Protein AF-A0A2G6GTX2-F1 (afdb_monomer_lite)

Sequence (160 aa):
MQAMVAGGFKPTMTHRPGWELRIENAVVRCSKSELGAIAQMSTITLADCGVVAPEGAKVGTLAGKEFIVDASGTAIVKEAVTIAPAEITALSLSPERIEVMERRKAVLKVSWKPAEAKPLLLWGGASGWEDIVFFKAGKHPYVRGRKAGETTITVRVENW

Foldseek 3Di:
DDDDDPPDDDPPPPPPPFAEAEDAQDKDKFAFAPQASFHFGLYYHYHQKFWPPPPLWGWADDPNGTAGAHNVRPHHDRHMIIIHGDDWPDKDKPPQDDDADAQGKDKIAIATPPRPHDFDKDKDWDPPVVQQWDWDDDRTIMIHGHDDDDIDMDIDTDGD

pLDDT: mean 84.61, std 16.74, range [27.55, 96.0]

Radius of gyration: 26.47 Å; chains: 1; bounding box: 56×76×59 Å

Structure (mmCIF, N/CA/C/O backbone):
data_AF-A0A2G6GTX2-F1
#
_entry.id   AF-A0A2G6GTX2-F1
#
loop_
_atom_site.group_PDB
_atom_site.id
_atom_site.type_symbol
_atom_site.label_atom_id
_atom_site.label_alt_id
_atom_site.label_comp_id
_atom_site.label_asym_id
_atom_site.label_entity_id
_atom_site.label_seq_id
_atom_site.pdbx_PDB_ins_code
_atom_site.Cartn_x
_atom_site.Cartn_y
_atom_site.Cartn_z
_atom_site.occupancy
_atom_site.B_iso_or_equiv
_atom_site.auth_seq_id
_atom_site.auth_comp_id
_atom_site.auth_asym_id
_atom_site.auth_atom_id
_atom_site.pdbx_PDB_model_num
ATOM 1 N N . MET A 1 1 ? 32.885 -63.827 -28.975 1.00 40.22 1 MET A N 1
ATOM 2 C CA . MET A 1 1 ? 32.259 -62.987 -30.018 1.00 40.22 1 MET A CA 1
ATOM 3 C C . MET A 1 1 ? 31.158 -62.189 -29.334 1.00 40.22 1 MET A C 1
ATOM 5 O O . MET A 1 1 ? 30.117 -62.746 -29.020 1.00 40.22 1 MET A O 1
ATOM 9 N N . GLN A 1 2 ? 31.463 -60.955 -28.933 1.00 28.42 2 GLN A N 1
ATOM 10 C CA . GLN A 1 2 ? 30.540 -60.060 -28.227 1.00 28.42 2 GLN A CA 1
ATOM 11 C C . GLN A 1 2 ? 29.880 -59.133 -29.249 1.00 28.42 2 GLN A C 1
ATOM 13 O O . GLN A 1 2 ? 30.584 -58.502 -30.033 1.00 28.42 2 GLN A O 1
ATOM 18 N N . ALA A 1 3 ? 28.553 -59.031 -29.210 1.00 28.62 3 ALA A N 1
ATOM 19 C CA . ALA A 1 3 ? 27.807 -57.971 -29.874 1.00 28.62 3 ALA A CA 1
ATOM 20 C C . ALA A 1 3 ? 27.161 -57.098 -28.791 1.00 28.62 3 ALA A C 1
ATOM 22 O O . ALA A 1 3 ? 26.303 -57.549 -28.036 1.00 28.62 3 ALA A O 1
ATOM 23 N N . MET A 1 4 ? 27.645 -55.862 -28.699 1.00 27.55 4 MET A N 1
ATOM 24 C CA . MET A 1 4 ? 27.138 -54.782 -27.857 1.00 27.55 4 MET A CA 1
ATOM 25 C C . MET A 1 4 ? 26.207 -53.936 -28.736 1.00 27.55 4 MET A C 1
ATOM 27 O O . MET A 1 4 ? 26.654 -53.414 -29.754 1.00 27.55 4 MET A O 1
ATOM 31 N N . VAL A 1 5 ? 24.931 -53.790 -28.372 1.00 36.56 5 VAL A N 1
ATOM 32 C CA . VAL A 1 5 ? 24.049 -52.781 -28.979 1.00 36.56 5 VAL A CA 1
ATOM 33 C C . VAL A 1 5 ? 23.954 -51.617 -28.003 1.00 36.56 5 VAL A C 1
ATOM 35 O O . VAL A 1 5 ? 23.285 -51.698 -26.976 1.00 36.56 5 VAL A O 1
ATOM 38 N N . ALA A 1 6 ? 24.665 -50.537 -28.319 1.00 35.12 6 ALA A N 1
ATOM 39 C CA . ALA A 1 6 ? 24.556 -49.267 -27.620 1.00 35.12 6 ALA A CA 1
ATOM 40 C C . ALA A 1 6 ? 23.264 -48.563 -28.062 1.00 35.12 6 ALA A C 1
ATOM 42 O O . ALA A 1 6 ? 23.236 -47.832 -29.051 1.00 35.12 6 ALA A O 1
ATOM 43 N N . GLY A 1 7 ? 22.175 -48.796 -27.331 1.00 31.88 7 GLY A N 1
ATOM 44 C CA . GLY A 1 7 ? 20.989 -47.951 -27.403 1.00 31.88 7 GLY A CA 1
ATOM 45 C C . GLY A 1 7 ? 21.291 -46.608 -26.744 1.00 31.88 7 GLY A C 1
ATOM 46 O O . GLY A 1 7 ? 21.268 -46.494 -25.522 1.00 31.88 7 GLY A O 1
ATOM 47 N N . GLY A 1 8 ? 21.619 -45.598 -27.549 1.00 35.50 8 GLY A N 1
ATOM 48 C CA . GLY A 1 8 ? 21.828 -44.229 -27.090 1.00 35.50 8 GLY A CA 1
ATOM 49 C C . GLY A 1 8 ? 20.530 -43.605 -26.586 1.00 35.50 8 GLY A C 1
ATOM 50 O O . GLY A 1 8 ? 19.818 -42.952 -27.342 1.00 35.50 8 GLY A O 1
ATOM 51 N N . PHE A 1 9 ? 20.236 -43.763 -25.297 1.00 34.22 9 PHE A N 1
ATOM 52 C CA . PHE A 1 9 ? 19.271 -42.910 -24.616 1.00 34.22 9 PHE A CA 1
ATOM 53 C C . PHE A 1 9 ? 19.941 -41.557 -24.353 1.00 34.22 9 PHE A C 1
ATOM 55 O O . PHE A 1 9 ? 20.768 -41.422 -23.454 1.00 34.22 9 PHE A O 1
ATOM 62 N N . LYS A 1 10 ? 19.621 -40.550 -25.173 1.00 42.50 10 LYS A N 1
ATOM 63 C CA . LYS A 1 10 ? 19.861 -39.143 -24.835 1.00 42.50 10 LYS A CA 1
ATOM 64 C C . LYS A 1 10 ? 18.607 -38.625 -24.129 1.00 42.50 10 LYS A C 1
ATOM 66 O O . LYS A 1 10 ? 17.650 -38.287 -24.827 1.00 42.50 10 LYS A O 1
ATOM 71 N N . PRO A 1 11 ? 18.560 -38.528 -22.791 1.00 32.38 11 PRO A N 1
ATOM 72 C CA . PRO A 1 11 ? 17.529 -37.722 -22.175 1.00 32.38 11 PRO A CA 1
ATOM 73 C C . PRO A 1 11 ? 17.856 -36.263 -22.488 1.00 32.38 11 PRO A C 1
ATOM 75 O O . PRO A 1 11 ? 18.699 -35.642 -21.842 1.00 32.38 11 PRO A O 1
ATOM 78 N N . THR A 1 12 ? 17.189 -35.698 -23.489 1.00 43.81 12 THR A N 1
ATOM 79 C CA . THR A 1 12 ? 17.054 -34.246 -23.582 1.00 43.81 12 THR A CA 1
ATOM 80 C C . THR A 1 12 ? 16.093 -33.822 -22.478 1.00 43.81 12 THR A C 1
ATOM 82 O O . THR A 1 12 ? 14.889 -33.707 -22.681 1.00 43.81 12 THR A O 1
ATOM 85 N N . MET A 1 13 ? 16.617 -33.640 -21.269 1.00 42.66 13 MET A N 1
ATOM 86 C CA . MET A 1 13 ? 15.900 -32.963 -20.198 1.0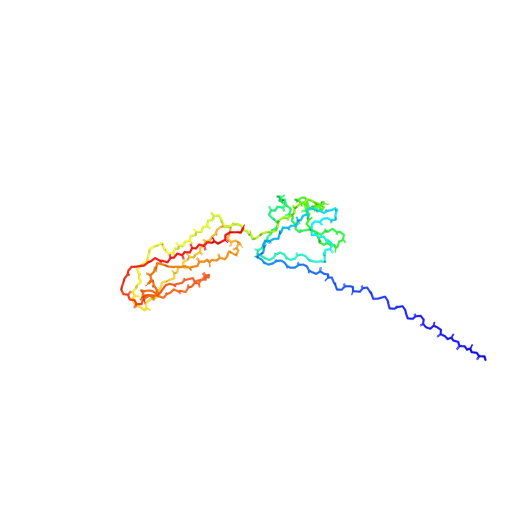0 42.66 13 MET A CA 1
ATOM 87 C C . MET A 1 13 ? 16.184 -31.464 -20.324 1.00 42.66 13 MET A C 1
ATOM 89 O O . MET A 1 13 ? 17.151 -30.945 -19.774 1.00 42.66 13 MET A O 1
ATOM 93 N N . THR A 1 14 ? 15.343 -30.752 -21.069 1.00 45.84 14 THR A N 1
ATOM 94 C CA . THR A 1 14 ? 15.295 -29.282 -21.026 1.00 45.84 14 THR A CA 1
ATOM 95 C C . THR A 1 14 ? 13.888 -28.813 -20.705 1.00 45.84 14 THR A C 1
ATOM 97 O O . THR A 1 14 ? 13.280 -28.058 -21.452 1.00 45.84 14 THR A O 1
ATOM 100 N N . HIS A 1 15 ? 13.372 -29.243 -19.559 1.00 47.59 15 HIS A N 1
ATOM 101 C CA . HIS A 1 15 ? 12.444 -28.410 -18.808 1.00 47.59 15 HIS A CA 1
ATOM 102 C C . HIS A 1 15 ? 13.164 -28.011 -17.525 1.00 47.59 15 HIS A C 1
ATOM 104 O O . HIS A 1 15 ? 13.041 -28.672 -16.494 1.00 47.59 15 HIS A O 1
ATOM 110 N N . ARG A 1 16 ? 13.986 -26.954 -17.593 1.00 52.84 16 ARG A N 1
ATOM 111 C CA . ARG A 1 16 ? 14.301 -26.238 -16.357 1.00 52.84 16 ARG A CA 1
ATOM 112 C C . ARG A 1 16 ? 12.974 -25.618 -15.922 1.00 52.84 16 ARG A C 1
ATOM 114 O O . ARG A 1 16 ? 12.422 -24.873 -16.730 1.00 52.84 16 ARG A O 1
ATOM 121 N N . PRO A 1 17 ? 12.425 -25.945 -14.739 1.00 57.66 17 PRO A N 1
ATOM 122 C CA . PRO A 1 17 ? 11.289 -25.195 -14.229 1.00 57.66 17 PRO A CA 1
ATOM 123 C C . PRO A 1 17 ? 11.701 -23.724 -14.248 1.00 57.66 17 PRO A C 1
ATOM 125 O O . PRO A 1 17 ? 12.776 -23.382 -13.747 1.00 57.66 17 PRO A O 1
ATOM 128 N N . GLY A 1 18 ? 10.925 -22.897 -14.946 1.00 65.62 18 GLY A N 1
ATOM 129 C CA . GLY A 1 18 ? 11.205 -21.473 -15.026 1.00 65.62 18 GLY A CA 1
ATOM 130 C C . GLY A 1 18 ? 11.339 -20.905 -13.616 1.00 65.62 18 GLY A C 1
ATOM 131 O O . GLY A 1 18 ? 10.555 -21.253 -12.736 1.00 65.62 18 GLY A O 1
ATOM 132 N N . TRP A 1 19 ? 12.364 -20.092 -13.368 1.00 76.56 19 TRP A N 1
ATOM 133 C CA . TRP A 1 19 ? 12.506 -19.436 -12.073 1.00 76.56 19 TRP A CA 1
ATOM 134 C C . TRP A 1 19 ? 11.589 -18.212 -12.044 1.00 76.56 19 TRP A C 1
ATOM 136 O O . TRP A 1 19 ? 11.737 -17.299 -12.863 1.00 76.56 19 TRP A O 1
ATOM 146 N N . GLU A 1 20 ? 10.635 -18.226 -11.115 1.00 87.88 20 GLU A N 1
ATOM 147 C CA . GLU A 1 20 ? 9.759 -17.100 -10.794 1.00 87.88 20 GLU A CA 1
ATOM 148 C C . GLU A 1 20 ? 10.371 -16.280 -9.654 1.00 87.88 20 GLU A C 1
ATOM 150 O O . GLU A 1 20 ? 10.831 -16.831 -8.651 1.00 87.88 20 GLU A O 1
ATOM 155 N N . LEU A 1 21 ? 10.360 -14.957 -9.804 1.00 89.50 21 LEU A N 1
ATOM 156 C CA . LEU A 1 21 ? 10.628 -14.009 -8.732 1.00 89.50 21 LEU A CA 1
ATOM 157 C C . LEU A 1 21 ? 9.308 -13.367 -8.328 1.00 89.50 21 LEU A C 1
ATOM 159 O O . LEU A 1 21 ? 8.670 -12.703 -9.139 1.00 89.50 21 LEU A O 1
ATOM 163 N N . ARG A 1 22 ? 8.929 -13.514 -7.062 1.00 91.94 22 ARG A N 1
ATOM 164 C CA . ARG A 1 22 ? 7.736 -12.882 -6.501 1.00 91.94 22 ARG A CA 1
ATOM 165 C C . ARG A 1 22 ? 8.138 -11.958 -5.363 1.00 91.94 22 ARG A C 1
ATOM 167 O O . ARG A 1 22 ? 8.758 -12.403 -4.401 1.00 91.94 22 ARG A O 1
ATOM 174 N N . ILE A 1 23 ? 7.803 -10.678 -5.491 1.00 90.19 23 ILE A N 1
ATOM 175 C CA . ILE A 1 23 ? 8.053 -9.645 -4.483 1.00 90.19 23 ILE A CA 1
ATOM 176 C C . ILE A 1 23 ? 6.692 -9.134 -4.023 1.00 90.19 23 ILE A C 1
ATOM 178 O O . ILE A 1 23 ? 5.885 -8.714 -4.848 1.00 90.19 23 ILE A O 1
ATOM 182 N N . GLU A 1 24 ? 6.437 -9.182 -2.716 1.00 89.19 24 GLU A N 1
ATOM 183 C CA . GLU A 1 24 ? 5.161 -8.770 -2.129 1.00 89.19 24 GLU A CA 1
ATOM 184 C C . GLU A 1 24 ? 5.363 -7.670 -1.094 1.00 89.19 24 GLU A C 1
ATOM 186 O O . GLU A 1 24 ? 6.041 -7.907 -0.096 1.00 89.19 24 GLU A O 1
ATOM 191 N N . ASN A 1 25 ? 4.772 -6.492 -1.324 1.00 83.06 25 ASN A N 1
ATOM 192 C CA . ASN A 1 25 ? 4.764 -5.357 -0.391 1.00 83.06 25 ASN A CA 1
ATOM 193 C C . ASN A 1 25 ? 6.131 -5.108 0.287 1.00 83.06 25 ASN A C 1
ATOM 195 O O . ASN A 1 25 ? 6.225 -4.923 1.500 1.00 83.06 25 ASN A O 1
ATOM 199 N N . ALA A 1 26 ? 7.210 -5.169 -0.494 1.00 84.38 26 ALA A N 1
ATOM 200 C CA . ALA A 1 26 ? 8.574 -5.119 0.013 1.00 84.38 26 ALA A CA 1
ATOM 201 C C . ALA A 1 26 ? 9.382 -4.026 -0.678 1.00 84.38 26 ALA A C 1
ATOM 203 O O . ALA A 1 26 ? 9.173 -3.726 -1.857 1.00 84.38 26 ALA A O 1
ATOM 204 N N . VAL A 1 27 ? 10.343 -3.478 0.065 1.00 88.12 27 VAL A N 1
ATOM 205 C CA . VAL A 1 27 ? 11.375 -2.598 -0.479 1.00 88.12 27 VAL A CA 1
ATOM 206 C C . VAL A 1 27 ? 12.582 -3.436 -0.873 1.00 88.12 27 VAL A C 1
ATOM 208 O O . VAL A 1 27 ? 13.224 -4.060 -0.028 1.00 88.12 27 VAL A O 1
ATOM 211 N N . VAL A 1 28 ? 12.915 -3.428 -2.160 1.00 91.56 28 VAL A N 1
ATOM 212 C CA . VAL A 1 28 ? 14.086 -4.111 -2.712 1.00 91.56 28 VAL A CA 1
ATOM 213 C C . VAL A 1 28 ? 14.963 -3.074 -3.393 1.00 91.56 28 VAL A C 1
ATOM 215 O O . VAL A 1 28 ? 14.512 -2.359 -4.284 1.00 91.56 28 VAL A O 1
ATOM 218 N N . ARG A 1 29 ? 16.227 -2.995 -2.971 1.00 92.25 29 ARG A N 1
ATOM 219 C CA . ARG A 1 29 ? 17.243 -2.129 -3.578 1.00 92.25 29 ARG A CA 1
ATOM 220 C C . ARG A 1 29 ? 18.284 -3.003 -4.255 1.00 92.25 29 ARG A C 1
ATOM 222 O O . ARG A 1 29 ? 18.989 -3.759 -3.590 1.00 92.25 29 ARG A O 1
ATOM 229 N N . CYS A 1 30 ? 18.371 -2.893 -5.570 1.00 89.88 30 CYS A N 1
ATOM 230 C CA . CYS A 1 30 ? 19.328 -3.618 -6.385 1.00 89.88 30 CYS A CA 1
ATOM 231 C C . CYS A 1 30 ? 20.396 -2.654 -6.900 1.00 89.88 30 CYS A C 1
ATOM 233 O O . CYS A 1 30 ? 20.089 -1.604 -7.466 1.00 89.88 30 CYS A O 1
ATOM 235 N N . SER A 1 31 ? 21.659 -3.029 -6.729 1.00 90.38 31 SER A N 1
ATOM 236 C CA . SER A 1 31 ? 22.788 -2.306 -7.313 1.00 90.38 31 SER A CA 1
ATOM 237 C C . SER A 1 31 ? 22.802 -2.432 -8.841 1.00 90.38 31 SER A C 1
ATOM 239 O O . SER A 1 31 ? 22.224 -3.362 -9.407 1.00 90.38 31 SER A O 1
ATOM 241 N N . LYS A 1 32 ? 23.516 -1.516 -9.505 1.00 90.81 32 LYS A N 1
ATOM 242 C CA . LYS A 1 32 ? 23.755 -1.571 -10.954 1.00 90.81 32 LYS A CA 1
ATOM 243 C C . LYS A 1 32 ? 24.385 -2.903 -11.384 1.00 90.81 32 LYS A C 1
ATOM 245 O O . LYS A 1 32 ? 25.205 -3.470 -10.661 1.00 90.81 32 LYS A O 1
ATOM 250 N N . SER A 1 33 ? 24.038 -3.368 -12.579 1.00 89.75 33 SER A N 1
ATOM 251 C CA . SER A 1 33 ? 24.513 -4.632 -13.149 1.00 89.75 33 SER A CA 1
ATOM 252 C C . SER A 1 33 ? 24.511 -4.563 -14.674 1.00 89.75 33 SER A C 1
ATOM 254 O O . SER A 1 33 ? 23.539 -4.121 -15.283 1.00 89.75 33 SER A O 1
ATOM 256 N N . GLU A 1 34 ? 25.572 -5.072 -15.304 1.00 86.31 34 GLU A N 1
ATOM 257 C CA . GLU A 1 34 ? 25.691 -5.118 -16.769 1.00 86.31 34 GLU A CA 1
ATOM 258 C C . GLU A 1 34 ? 24.645 -6.017 -17.440 1.00 86.31 34 GLU A C 1
ATOM 260 O O . GLU A 1 34 ? 24.320 -5.820 -18.611 1.00 86.31 34 GLU A O 1
ATOM 265 N N . LEU A 1 35 ? 24.104 -6.986 -16.696 1.00 84.56 35 LEU A N 1
ATOM 266 C CA . LEU A 1 35 ? 23.048 -7.891 -17.154 1.00 84.56 35 LEU A CA 1
ATOM 267 C C . LEU A 1 35 ? 21.637 -7.383 -16.815 1.00 84.56 35 LEU A C 1
ATOM 269 O O . LEU A 1 35 ? 20.660 -8.010 -17.220 1.00 84.56 35 LEU A O 1
ATOM 273 N N . GLY A 1 36 ? 21.535 -6.271 -16.084 1.00 83.31 36 GLY A N 1
ATOM 274 C CA . GLY A 1 36 ? 20.316 -5.800 -15.435 1.00 83.31 36 GLY A CA 1
ATOM 275 C C . GLY A 1 36 ? 20.273 -6.168 -13.951 1.00 83.31 36 GLY A C 1
ATOM 276 O O . GLY A 1 36 ? 20.806 -7.199 -13.532 1.00 83.31 36 GLY A O 1
ATOM 277 N N . ALA A 1 37 ? 19.672 -5.289 -13.149 1.00 81.31 37 ALA A N 1
ATOM 278 C CA . ALA A 1 37 ? 19.578 -5.418 -11.692 1.00 81.31 37 ALA A CA 1
ATOM 279 C C . ALA A 1 37 ? 18.716 -6.619 -11.244 1.00 81.31 37 ALA A C 1
ATOM 281 O O . ALA A 1 37 ? 19.054 -7.312 -10.287 1.00 81.31 37 ALA A O 1
ATOM 282 N N . ILE A 1 38 ? 17.632 -6.889 -11.977 1.00 84.44 38 ILE A N 1
ATOM 283 C CA . ILE A 1 38 ? 16.805 -8.100 -11.891 1.00 84.44 38 ILE A CA 1
ATOM 284 C C . ILE A 1 38 ? 16.607 -8.576 -13.330 1.00 84.44 38 ILE A C 1
ATOM 286 O O . ILE A 1 38 ? 16.044 -7.849 -14.154 1.00 84.44 38 ILE A O 1
ATOM 290 N N . ALA A 1 39 ? 17.126 -9.760 -13.652 1.00 83.75 39 ALA A N 1
ATOM 291 C CA . ALA A 1 39 ? 17.316 -10.171 -15.035 1.00 83.75 39 ALA A CA 1
ATOM 292 C C . ALA A 1 39 ? 17.099 -11.667 -15.258 1.00 83.75 39 ALA A C 1
ATOM 294 O O . ALA A 1 39 ? 17.397 -12.492 -14.398 1.00 83.75 39 ALA A O 1
ATOM 295 N N . GLN A 1 40 ? 16.670 -12.001 -16.478 1.00 84.06 40 GLN A N 1
ATOM 296 C CA . GLN A 1 40 ? 16.559 -13.367 -16.993 1.00 84.06 40 GLN A CA 1
ATOM 297 C C . GLN A 1 40 ? 15.605 -14.284 -16.211 1.00 84.06 40 GLN A C 1
ATOM 299 O O . GLN A 1 40 ? 15.775 -15.507 -16.236 1.00 84.06 40 GLN A O 1
ATOM 304 N N . MET A 1 41 ? 14.594 -13.708 -15.561 1.00 88.12 41 MET A N 1
ATOM 305 C CA . MET A 1 41 ? 13.557 -14.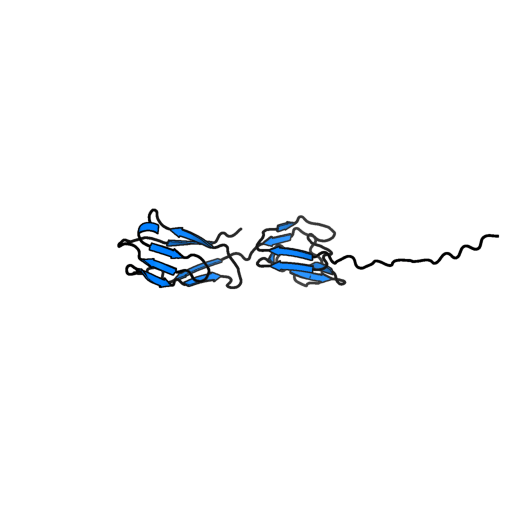476 -14.877 1.00 88.12 41 MET A CA 1
ATOM 306 C C . MET A 1 41 ? 12.561 -15.034 -15.894 1.00 88.12 41 MET A C 1
ATOM 308 O O . MET A 1 41 ? 12.369 -14.471 -16.972 1.00 88.12 41 MET A O 1
ATOM 312 N N . SER A 1 42 ? 11.926 -16.157 -15.565 1.00 90.12 42 SER A N 1
ATOM 313 C CA . SER A 1 42 ? 10.793 -16.647 -16.364 1.00 90.12 42 SER A CA 1
ATOM 314 C C . SER A 1 42 ? 9.543 -15.813 -16.103 1.00 90.12 42 SER A C 1
ATOM 316 O O . SER A 1 42 ? 8.777 -15.558 -17.025 1.00 90.12 42 SER A O 1
ATOM 318 N N . THR A 1 43 ? 9.379 -15.356 -14.860 1.00 90.44 43 THR A N 1
ATOM 319 C CA . THR A 1 43 ? 8.297 -14.466 -14.436 1.00 90.44 43 THR A CA 1
ATOM 320 C C . THR A 1 43 ? 8.770 -13.609 -13.260 1.00 90.44 43 THR A C 1
ATOM 322 O O . THR A 1 43 ? 9.498 -14.094 -12.391 1.00 90.44 43 THR A O 1
ATOM 325 N N . ILE A 1 44 ? 8.371 -12.343 -13.239 1.00 91.81 44 ILE A N 1
ATOM 326 C CA . ILE A 1 44 ? 8.563 -11.355 -12.184 1.00 91.81 44 ILE A CA 1
ATOM 327 C C . ILE A 1 44 ? 7.175 -10.865 -11.775 1.00 91.81 44 ILE A C 1
ATOM 329 O O . ILE A 1 44 ? 6.540 -10.059 -12.453 1.00 91.81 44 ILE A O 1
ATOM 333 N N . THR A 1 45 ? 6.721 -11.322 -10.616 1.00 92.25 45 THR A N 1
ATOM 334 C CA . THR A 1 45 ? 5.459 -10.896 -10.021 1.00 92.25 45 THR A CA 1
ATOM 335 C C . THR A 1 45 ? 5.743 -9.832 -8.965 1.00 92.25 45 THR A C 1
ATOM 337 O O . THR A 1 45 ? 6.324 -10.132 -7.920 1.00 92.25 45 THR A O 1
ATOM 340 N N . LEU A 1 46 ? 5.312 -8.593 -9.214 1.00 90.44 46 LEU A N 1
ATOM 341 C CA . LEU A 1 46 ? 5.294 -7.527 -8.209 1.00 90.44 46 LEU A CA 1
ATOM 342 C C . LEU A 1 46 ? 3.871 -7.403 -7.659 1.00 90.44 46 LEU A C 1
ATOM 344 O O . LEU A 1 46 ? 2.963 -6.957 -8.360 1.00 90.44 46 LEU A O 1
ATOM 348 N N . ALA A 1 47 ? 3.663 -7.850 -6.424 1.00 86.50 47 ALA A N 1
ATOM 349 C CA . ALA A 1 47 ? 2.379 -7.753 -5.744 1.00 86.50 47 ALA A CA 1
ATOM 350 C C . ALA A 1 47 ? 2.446 -6.648 -4.691 1.00 86.50 47 ALA A C 1
ATOM 352 O O . ALA A 1 47 ? 3.286 -6.676 -3.796 1.00 86.50 47 ALA A O 1
ATOM 353 N N . ASP A 1 48 ? 1.547 -5.670 -4.784 1.00 80.88 48 ASP A N 1
ATOM 354 C CA . ASP A 1 48 ? 1.466 -4.552 -3.832 1.00 80.88 48 ASP A CA 1
ATOM 355 C C . ASP A 1 48 ? 2.757 -3.716 -3.741 1.00 80.88 48 ASP A C 1
ATOM 357 O O . ASP A 1 48 ? 3.009 -3.018 -2.762 1.00 80.88 48 ASP A O 1
ATOM 361 N N . CYS A 1 49 ? 3.568 -3.768 -4.797 1.00 88.06 49 CYS A N 1
ATOM 362 C CA . CYS A 1 49 ? 4.756 -2.958 -5.009 1.00 88.06 49 CYS A CA 1
ATOM 363 C C . CYS A 1 49 ? 5.003 -2.765 -6.509 1.00 88.06 49 CYS A C 1
ATOM 365 O O . CYS A 1 49 ? 4.399 -3.432 -7.352 1.00 88.06 49 CYS A O 1
ATOM 367 N N . GLY A 1 50 ? 5.886 -1.832 -6.842 1.00 90.25 50 GLY A N 1
ATOM 368 C CA . GLY A 1 50 ? 6.282 -1.535 -8.212 1.00 90.25 50 GLY A CA 1
ATOM 369 C C . GLY A 1 50 ? 7.705 -1.005 -8.270 1.00 90.25 50 GLY A C 1
ATOM 370 O O . GLY A 1 50 ? 8.311 -0.700 -7.242 1.00 90.25 50 GLY A O 1
ATOM 371 N N . VAL A 1 51 ? 8.250 -0.904 -9.479 1.00 92.06 51 VAL A N 1
ATOM 372 C CA . VAL A 1 51 ? 9.529 -0.224 -9.694 1.00 92.06 51 VAL A CA 1
ATOM 373 C C . VAL A 1 51 ? 9.302 1.273 -9.494 1.00 92.06 51 VAL A C 1
ATOM 375 O O . VAL A 1 51 ? 8.512 1.880 -10.210 1.00 92.06 51 VAL A O 1
ATOM 378 N N . VAL A 1 52 ? 9.970 1.850 -8.498 1.00 91.25 52 VAL A N 1
ATOM 379 C CA . VAL A 1 52 ? 9.880 3.283 -8.165 1.00 91.25 52 VAL A CA 1
ATOM 380 C C . VAL A 1 52 ? 11.109 4.060 -8.625 1.00 91.25 52 VAL A C 1
ATOM 382 O O . VAL A 1 52 ? 11.048 5.274 -8.786 1.00 91.25 52 VAL A O 1
ATOM 385 N N . ALA A 1 53 ? 12.224 3.364 -8.858 1.00 91.75 53 ALA A N 1
ATOM 386 C CA . ALA A 1 53 ? 13.413 3.937 -9.467 1.00 91.75 53 ALA A CA 1
ATOM 387 C C . ALA A 1 53 ? 14.113 2.890 -10.350 1.00 91.75 53 ALA A C 1
ATOM 389 O O . ALA A 1 53 ? 14.214 1.732 -9.928 1.00 91.75 53 ALA A O 1
ATOM 390 N N . PRO A 1 54 ? 14.635 3.272 -11.526 1.00 92.50 54 PRO A N 1
ATOM 391 C CA . PRO A 1 54 ? 14.517 4.595 -12.149 1.00 92.50 54 PRO A CA 1
ATOM 392 C C . PRO A 1 54 ? 13.083 4.888 -12.626 1.00 92.50 54 PRO A C 1
ATOM 394 O O . PRO A 1 54 ? 12.261 3.980 -12.756 1.00 92.50 54 PRO A O 1
ATOM 397 N N . GLU A 1 55 ? 12.764 6.165 -12.837 1.00 91.00 55 GLU A N 1
ATOM 398 C CA . GLU A 1 55 ? 11.408 6.586 -13.202 1.00 91.00 55 GLU A CA 1
ATOM 399 C C . GLU A 1 55 ? 10.957 5.943 -14.522 1.00 91.00 55 GLU A C 1
ATOM 401 O O . GLU A 1 55 ? 11.697 5.877 -15.504 1.00 91.00 55 GLU A O 1
ATOM 406 N N . GLY A 1 56 ? 9.724 5.438 -14.533 1.00 90.50 56 GLY A N 1
ATOM 407 C CA . GLY A 1 56 ? 9.124 4.793 -15.698 1.00 90.50 56 GLY A CA 1
ATOM 408 C C . GLY A 1 56 ? 9.629 3.377 -15.982 1.00 90.50 56 GLY A C 1
ATOM 409 O O . GLY A 1 56 ? 9.047 2.709 -16.838 1.00 90.50 56 GLY A O 1
ATOM 410 N N . ALA A 1 57 ? 10.648 2.882 -15.272 1.00 93.56 57 ALA A N 1
ATOM 411 C CA . ALA A 1 57 ? 11.052 1.490 -15.402 1.00 93.56 57 ALA A CA 1
ATOM 412 C C . ALA A 1 57 ? 9.939 0.539 -14.956 1.00 93.56 57 ALA A C 1
ATOM 414 O O . ALA A 1 57 ? 9.123 0.841 -14.087 1.00 93.56 57 ALA A O 1
ATOM 415 N N . LYS A 1 58 ? 9.892 -0.629 -15.589 1.00 94.50 58 LYS A N 1
ATOM 416 C CA . LYS A 1 58 ? 8.807 -1.599 -15.415 1.00 94.50 58 LYS A CA 1
ATOM 417 C C . LYS A 1 58 ? 9.292 -3.010 -15.692 1.00 94.50 58 LYS A C 1
ATOM 419 O O . LYS A 1 58 ? 10.358 -3.208 -16.269 1.00 94.50 58 LYS A O 1
ATOM 424 N N . VAL A 1 59 ? 8.491 -3.997 -15.309 1.00 94.56 59 VAL A N 1
ATOM 425 C CA . VAL A 1 59 ? 8.692 -5.369 -15.783 1.00 94.56 59 VAL A CA 1
ATOM 426 C C . VAL A 1 59 ? 8.372 -5.415 -17.277 1.00 94.56 59 VAL A C 1
ATOM 428 O O . VAL A 1 59 ? 7.334 -4.916 -17.713 1.00 94.56 59 VAL A O 1
ATOM 431 N N . GLY A 1 60 ? 9.270 -5.999 -18.065 1.00 93.38 60 GLY A N 1
ATOM 432 C CA . GLY A 1 60 ? 9.081 -6.204 -19.495 1.00 93.38 60 GLY A CA 1
ATOM 433 C C . GLY A 1 60 ? 9.714 -7.499 -19.974 1.00 93.38 60 GLY A C 1
ATOM 434 O O . GLY A 1 60 ? 10.646 -8.022 -19.361 1.00 93.38 60 GLY A O 1
ATOM 435 N N . THR A 1 61 ? 9.198 -8.013 -21.086 1.00 93.31 61 THR A N 1
ATOM 436 C CA . THR A 1 61 ? 9.625 -9.290 -21.658 1.00 93.31 61 THR A CA 1
ATOM 437 C C . THR A 1 61 ? 10.516 -9.060 -22.874 1.00 93.31 61 THR A C 1
ATOM 439 O O . THR A 1 61 ? 10.081 -8.486 -23.870 1.00 93.31 61 THR A O 1
ATOM 442 N N . LEU A 1 62 ? 11.748 -9.566 -22.826 1.00 88.94 62 LEU A N 1
ATOM 443 C CA . LEU A 1 62 ? 12.703 -9.551 -23.934 1.00 88.94 62 LEU A CA 1
ATOM 444 C C . LEU A 1 62 ? 13.166 -10.982 -24.220 1.00 88.94 62 LEU A C 1
ATOM 446 O O . LEU A 1 62 ? 13.610 -11.693 -23.320 1.00 88.94 62 LEU A O 1
ATOM 450 N N . ALA A 1 63 ? 13.047 -11.417 -25.478 1.00 88.31 63 ALA A N 1
ATOM 451 C CA . ALA A 1 63 ? 13.419 -12.768 -25.921 1.00 88.31 63 ALA A CA 1
ATOM 452 C C . ALA A 1 63 ? 12.834 -13.904 -25.044 1.00 88.31 63 ALA A C 1
ATOM 454 O O . ALA A 1 63 ? 13.504 -14.898 -24.766 1.00 88.31 63 ALA A O 1
ATOM 455 N N . GLY A 1 64 ? 11.586 -13.745 -24.587 1.00 86.69 64 GLY A N 1
ATOM 456 C CA . GLY A 1 64 ? 10.884 -14.745 -23.774 1.00 86.69 64 GLY A CA 1
ATOM 457 C C . GLY A 1 64 ? 11.317 -14.815 -22.305 1.00 86.69 64 GLY A C 1
ATOM 458 O O . GLY A 1 64 ? 10.975 -15.779 -21.627 1.00 86.69 64 GLY A O 1
ATOM 459 N N . LYS A 1 65 ? 12.067 -13.824 -21.809 1.00 89.44 65 LYS A N 1
ATOM 460 C CA . LYS A 1 65 ? 12.426 -13.678 -20.392 1.00 89.44 65 LYS A CA 1
ATOM 461 C C . LYS A 1 65 ? 12.024 -12.306 -19.875 1.00 89.44 65 LYS A C 1
ATOM 463 O O . LYS A 1 65 ? 12.005 -11.343 -20.638 1.00 89.44 65 LYS A O 1
ATOM 468 N N . GLU A 1 66 ? 11.750 -12.213 -18.583 1.00 92.06 66 GLU A N 1
ATOM 469 C CA . GLU A 1 66 ? 11.389 -10.960 -17.931 1.00 92.06 66 GLU A CA 1
ATOM 470 C C . GLU A 1 66 ? 12.596 -10.270 -17.287 1.00 92.06 66 GLU A C 1
ATOM 472 O O . GLU A 1 66 ? 13.495 -10.901 -16.715 1.00 92.06 66 GLU A O 1
ATOM 477 N N . PHE A 1 67 ? 12.601 -8.946 -17.421 1.00 93.44 67 PHE A N 1
ATOM 478 C CA . PHE A 1 67 ? 13.616 -8.022 -16.934 1.00 93.44 67 PHE A CA 1
ATOM 479 C C . PHE A 1 67 ? 12.943 -6.766 -16.395 1.00 93.44 67 PHE A C 1
ATOM 481 O O . PHE A 1 67 ? 11.791 -6.474 -16.722 1.00 93.44 67 PHE A O 1
ATOM 488 N N . ILE A 1 68 ? 13.705 -5.971 -15.650 1.00 94.31 68 ILE A N 1
ATOM 489 C CA . ILE A 1 68 ? 13.375 -4.557 -15.492 1.00 94.31 68 ILE A CA 1
ATOM 490 C C . ILE A 1 68 ? 13.875 -3.815 -16.730 1.00 94.31 68 ILE A C 1
ATOM 492 O O . ILE A 1 68 ? 15.071 -3.804 -17.032 1.00 94.31 68 ILE A O 1
ATOM 496 N N . VAL A 1 69 ? 12.934 -3.239 -17.464 1.00 95.44 69 VAL A N 1
ATOM 497 C CA . VAL A 1 69 ? 13.163 -2.474 -18.687 1.00 95.44 69 VAL A CA 1
ATOM 498 C C . VAL A 1 69 ? 12.869 -1.001 -18.450 1.00 95.44 69 VAL A C 1
ATOM 500 O O . VAL A 1 69 ? 12.205 -0.633 -17.481 1.00 95.44 69 VAL A O 1
ATOM 503 N N . ASP A 1 70 ? 13.396 -0.162 -19.330 1.00 94.00 70 ASP A N 1
ATOM 504 C CA . ASP A 1 70 ? 13.154 1.272 -19.330 1.00 94.00 70 ASP A CA 1
ATOM 505 C C . ASP A 1 70 ? 11.676 1.607 -19.619 1.00 94.00 70 ASP A C 1
ATOM 507 O O . ASP A 1 70 ? 10.852 0.741 -19.934 1.00 94.00 70 ASP A O 1
ATOM 511 N N . ALA A 1 71 ? 11.329 2.894 -19.551 1.00 93.69 71 ALA A N 1
ATOM 512 C CA . ALA A 1 71 ? 9.970 3.359 -19.827 1.00 93.69 71 ALA A CA 1
ATOM 513 C C . ALA A 1 71 ? 9.458 2.945 -21.217 1.00 93.69 71 ALA A C 1
ATOM 515 O O . ALA A 1 71 ? 8.277 2.603 -21.372 1.00 93.69 71 ALA A O 1
ATOM 516 N N . SER A 1 72 ? 10.357 2.906 -22.211 1.00 93.06 72 SER A N 1
ATOM 517 C CA . SER A 1 72 ? 10.039 2.472 -23.574 1.00 93.06 72 SER A CA 1
ATOM 518 C C . SER A 1 72 ? 9.735 0.972 -23.656 1.00 93.06 72 SER A C 1
ATOM 520 O O . SER A 1 72 ? 8.957 0.543 -24.506 1.00 93.06 72 SER A O 1
ATOM 522 N N . GLY A 1 73 ? 10.279 0.175 -22.735 1.00 91.94 73 GLY A N 1
ATOM 523 C CA . GLY A 1 73 ? 10.178 -1.277 -22.734 1.00 91.94 73 GLY A CA 1
ATOM 524 C C . GLY A 1 73 ? 11.126 -1.953 -23.722 1.00 91.94 73 GLY A C 1
ATOM 525 O O . GLY A 1 73 ? 10.948 -3.134 -24.012 1.00 91.94 73 GLY A O 1
ATOM 526 N N . THR A 1 74 ? 12.099 -1.218 -24.265 1.00 90.50 74 THR A N 1
ATOM 527 C CA . THR A 1 74 ? 12.991 -1.714 -25.325 1.00 90.50 74 THR A CA 1
ATOM 528 C C . THR A 1 74 ? 14.391 -2.036 -24.819 1.00 90.50 74 THR A C 1
ATOM 530 O O . THR A 1 74 ? 15.066 -2.885 -25.404 1.00 90.50 74 THR A O 1
ATOM 533 N N . ALA A 1 75 ? 14.821 -1.414 -23.718 1.00 92.12 75 ALA A N 1
ATOM 534 C CA . ALA A 1 75 ? 16.155 -1.587 -23.159 1.00 92.12 75 ALA A CA 1
ATOM 535 C C . ALA A 1 75 ? 16.105 -2.101 -21.716 1.00 92.12 75 ALA A C 1
ATOM 537 O O . ALA A 1 75 ? 15.247 -1.710 -20.929 1.00 92.12 75 ALA A O 1
ATOM 538 N N . ILE A 1 76 ? 17.061 -2.962 -21.354 1.00 93.62 76 ILE A N 1
ATOM 539 C CA . ILE A 1 76 ? 17.239 -3.437 -19.975 1.00 93.62 76 ILE A CA 1
ATOM 540 C C . ILE A 1 76 ? 17.842 -2.313 -19.132 1.00 93.62 76 ILE A C 1
ATOM 542 O O . ILE A 1 76 ? 18.855 -1.719 -19.509 1.00 93.62 76 ILE A O 1
ATOM 546 N N . VAL A 1 77 ? 17.264 -2.075 -17.958 1.00 94.00 77 VAL A N 1
ATOM 547 C CA . VAL A 1 77 ? 17.783 -1.120 -16.976 1.00 94.00 77 VAL A CA 1
ATOM 548 C C . VAL A 1 77 ? 19.029 -1.704 -16.314 1.00 94.00 77 VAL A C 1
ATOM 550 O O . VAL A 1 77 ? 18.964 -2.709 -15.603 1.00 94.00 77 VAL A O 1
ATOM 553 N N . LYS A 1 78 ? 20.179 -1.068 -16.556 1.00 92.62 78 LYS A N 1
ATOM 554 C CA . LYS A 1 78 ? 21.484 -1.471 -15.999 1.00 92.62 78 LYS A CA 1
ATOM 555 C C . LYS A 1 78 ? 21.886 -0.709 -14.739 1.00 92.62 78 LYS A C 1
ATOM 557 O O . LYS A 1 78 ? 22.820 -1.111 -14.045 1.00 92.62 78 LYS A O 1
ATOM 562 N N . GLU A 1 79 ? 21.222 0.404 -14.464 1.00 92.50 79 GLU A N 1
ATOM 563 C CA . GLU A 1 79 ? 21.453 1.212 -13.271 1.00 92.50 79 GLU A CA 1
ATOM 564 C C . GLU A 1 79 ? 20.798 0.604 -12.023 1.00 92.50 79 GLU A C 1
ATOM 566 O O . GLU A 1 79 ? 20.258 -0.503 -12.057 1.00 92.50 79 GLU A O 1
ATOM 571 N N . ALA A 1 80 ? 20.920 1.299 -10.891 1.00 93.25 80 ALA A N 1
ATOM 572 C CA . ALA A 1 80 ? 20.316 0.852 -9.646 1.00 93.25 80 ALA A CA 1
ATOM 573 C C . ALA A 1 80 ? 18.786 0.858 -9.763 1.00 93.25 80 ALA A C 1
ATOM 575 O O . ALA A 1 80 ? 18.198 1.829 -10.235 1.00 93.25 80 ALA A O 1
ATOM 576 N N . VAL A 1 81 ? 18.154 -0.215 -9.294 1.00 93.69 81 VAL A N 1
ATOM 577 C CA . VAL A 1 81 ? 16.697 -0.373 -9.307 1.00 93.69 81 VAL A CA 1
ATOM 578 C C . VAL A 1 81 ? 16.189 -0.389 -7.876 1.00 93.69 81 VAL A C 1
ATOM 580 O O . VAL A 1 81 ? 16.737 -1.086 -7.021 1.00 93.69 81 VAL A O 1
ATOM 583 N N . THR A 1 82 ? 15.123 0.360 -7.621 1.00 93.50 82 THR A N 1
ATOM 584 C CA . THR A 1 82 ? 14.364 0.279 -6.374 1.00 93.50 82 THR A CA 1
ATOM 585 C C . THR A 1 82 ? 12.946 -0.159 -6.684 1.00 93.50 82 THR A C 1
ATOM 587 O O . THR A 1 82 ? 12.253 0.457 -7.493 1.00 93.50 82 THR A O 1
ATOM 590 N N . ILE A 1 83 ? 12.521 -1.225 -6.020 1.00 92.00 83 ILE A N 1
ATOM 591 C CA . ILE A 1 83 ? 11.131 -1.665 -5.964 1.00 92.00 83 ILE A CA 1
ATOM 592 C C . ILE A 1 83 ? 10.620 -1.312 -4.579 1.00 92.00 83 ILE A C 1
ATOM 594 O O . ILE A 1 83 ? 11.305 -1.582 -3.594 1.00 92.00 83 ILE A O 1
ATOM 598 N N . ALA A 1 84 ? 9.443 -0.707 -4.500 1.00 88.94 84 ALA A N 1
ATOM 599 C CA . ALA A 1 84 ? 8.815 -0.365 -3.235 1.00 88.94 84 ALA A CA 1
ATOM 600 C C . ALA A 1 84 ? 7.285 -0.405 -3.357 1.00 88.94 84 ALA A C 1
ATOM 602 O O . ALA A 1 84 ? 6.749 -0.335 -4.471 1.00 88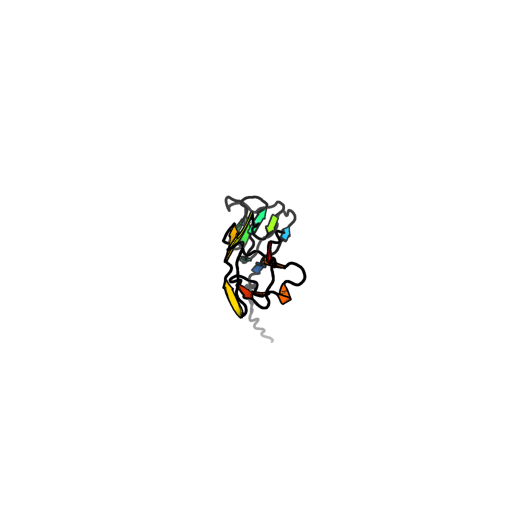.94 84 ALA A O 1
ATOM 603 N N . PRO A 1 85 ? 6.563 -0.529 -2.232 1.00 87.50 85 PRO A N 1
ATOM 604 C CA . PRO A 1 85 ? 5.134 -0.250 -2.190 1.00 87.50 85 PRO A CA 1
ATOM 605 C C . PRO A 1 85 ? 4.832 1.166 -2.686 1.00 87.50 85 PRO A C 1
ATOM 607 O O . PRO A 1 85 ? 5.660 2.069 -2.567 1.00 87.50 85 PRO A O 1
ATOM 610 N N . ALA A 1 86 ? 3.633 1.366 -3.229 1.00 83.62 86 ALA A N 1
ATOM 611 C CA . ALA A 1 86 ? 3.185 2.700 -3.609 1.00 83.62 86 ALA A CA 1
ATOM 612 C C . ALA A 1 86 ? 3.099 3.606 -2.369 1.00 83.62 86 ALA A C 1
ATOM 614 O O . ALA A 1 86 ? 2.483 3.238 -1.367 1.00 83.62 86 ALA A O 1
ATOM 615 N N . GLU A 1 87 ? 3.698 4.792 -2.457 1.00 85.62 87 GLU A N 1
ATOM 616 C CA . GLU A 1 87 ? 3.684 5.770 -1.373 1.00 85.62 87 GLU A CA 1
ATOM 617 C C . GLU A 1 87 ? 2.270 6.324 -1.161 1.00 85.62 87 GLU A C 1
ATOM 619 O O . GLU A 1 87 ? 1.609 6.769 -2.106 1.00 85.62 87 GLU A O 1
ATOM 624 N N . ILE A 1 88 ? 1.802 6.325 0.092 1.00 89.25 88 ILE A N 1
ATOM 625 C CA . ILE A 1 88 ? 0.540 6.974 0.433 1.00 89.25 88 ILE A CA 1
ATOM 626 C C . ILE A 1 88 ? 0.763 8.463 0.643 1.00 89.25 88 ILE A C 1
ATOM 628 O O . ILE A 1 88 ? 1.454 8.876 1.573 1.00 89.25 88 ILE A O 1
ATOM 632 N N . THR A 1 89 ? 0.098 9.264 -0.182 1.00 89.75 89 THR A N 1
ATOM 633 C CA . THR A 1 89 ? 0.183 10.733 -0.168 1.00 89.75 89 THR A CA 1
ATOM 634 C C . THR A 1 89 ? -0.990 11.394 0.551 1.00 89.75 89 THR A C 1
ATOM 636 O O . THR A 1 89 ? -0.908 12.555 0.943 1.00 89.75 89 THR A O 1
ATOM 639 N N . ALA A 1 90 ? -2.092 10.668 0.750 1.00 92.88 90 ALA A N 1
ATOM 640 C CA . ALA A 1 90 ? -3.239 11.145 1.514 1.00 92.88 90 ALA A CA 1
ATOM 641 C C . ALA A 1 90 ? -3.898 9.995 2.277 1.00 92.88 90 ALA A C 1
ATOM 643 O O . ALA A 1 90 ? -4.057 8.908 1.728 1.00 92.88 90 ALA A O 1
ATOM 644 N N . LEU A 1 91 ? -4.335 10.262 3.509 1.00 93.50 91 LEU A N 1
ATOM 645 C CA . LEU A 1 91 ? -5.093 9.352 4.368 1.00 93.50 91 LEU A CA 1
ATOM 646 C C . LEU A 1 91 ? -6.276 10.117 4.968 1.00 93.50 91 LEU A C 1
ATOM 648 O O . LEU A 1 91 ? -6.111 11.230 5.456 1.00 93.50 91 LEU A O 1
ATOM 652 N N . SER A 1 92 ? -7.467 9.524 4.938 1.00 92.94 92 SER A N 1
ATOM 653 C CA . SER A 1 92 ? -8.683 10.112 5.502 1.00 92.94 92 SER A CA 1
ATOM 654 C C . SER A 1 92 ? -9.466 9.072 6.295 1.00 92.94 92 SER A C 1
ATOM 656 O O . SER A 1 92 ? -9.608 7.925 5.859 1.00 92.94 92 SER A O 1
ATOM 658 N N . LEU A 1 93 ? -9.977 9.494 7.453 1.00 92.44 93 LEU A N 1
ATOM 659 C CA . LEU A 1 93 ? -10.861 8.729 8.323 1.00 92.44 93 LEU A CA 1
ATOM 660 C C . LEU A 1 93 ? -12.164 9.512 8.504 1.00 92.44 93 LEU A C 1
ATOM 662 O O . LEU A 1 93 ? -12.139 10.681 8.874 1.00 92.44 93 LEU A O 1
ATOM 666 N N . SER A 1 94 ? -13.300 8.872 8.240 1.00 93.25 94 SER A N 1
ATOM 667 C CA . SER A 1 94 ? -14.614 9.506 8.304 1.00 93.25 94 SER A CA 1
ATOM 668 C C . SER A 1 94 ? -15.619 8.651 9.085 1.00 93.25 94 SER A C 1
ATOM 670 O O . SER A 1 94 ? -15.672 7.435 8.875 1.00 93.25 94 SER A O 1
ATOM 672 N N . PRO A 1 95 ? -16.465 9.262 9.930 1.00 93.50 95 PRO A N 1
ATOM 673 C CA . PRO A 1 95 ? -16.417 10.672 10.338 1.00 93.50 95 PRO A CA 1
ATOM 674 C C . PRO A 1 95 ? -15.235 10.968 11.282 1.00 93.50 95 PRO A C 1
ATOM 676 O O . PRO A 1 95 ? -14.753 10.071 11.969 1.00 93.50 95 PRO A O 1
ATOM 679 N N . GLU A 1 96 ? -14.788 12.227 11.326 1.00 91.56 96 GLU A N 1
ATOM 680 C CA . GLU A 1 96 ? -13.685 12.673 12.201 1.00 91.56 96 GLU A CA 1
ATOM 681 C C . GLU A 1 96 ? -14.086 12.718 13.681 1.00 91.56 96 GLU A C 1
ATOM 683 O O . GLU A 1 96 ? -13.274 12.451 14.563 1.00 91.56 96 GLU A O 1
ATOM 688 N N . ARG A 1 97 ? -15.363 13.013 13.956 1.00 93.19 97 ARG A N 1
ATOM 689 C CA . ARG A 1 97 ? -15.962 12.955 15.289 1.00 93.19 97 ARG A CA 1
ATOM 690 C C . ARG A 1 97 ? -17.255 12.165 15.231 1.00 93.19 97 ARG A C 1
ATOM 692 O O . ARG A 1 97 ? -18.057 12.340 14.313 1.00 93.19 97 ARG A O 1
ATOM 699 N N . ILE A 1 98 ? -17.462 11.306 16.220 1.00 93.56 98 ILE A N 1
ATOM 700 C CA . ILE A 1 98 ? -18.668 10.499 16.316 1.00 93.56 98 ILE A CA 1
ATOM 701 C C . ILE A 1 98 ? -19.075 10.272 17.760 1.00 93.56 98 ILE A C 1
ATOM 703 O O . ILE A 1 98 ? -18.245 9.989 18.619 1.00 93.56 98 ILE A O 1
ATOM 707 N N . GLU A 1 99 ? -20.376 10.345 18.000 1.00 94.19 99 GLU A N 1
ATOM 708 C CA . GLU A 1 99 ? -20.985 9.950 19.259 1.00 94.19 99 GLU A CA 1
ATOM 709 C C . GLU A 1 99 ? -21.546 8.538 19.117 1.00 94.19 99 GLU A C 1
ATOM 711 O O . GLU A 1 99 ? -22.274 8.223 18.171 1.00 94.19 99 GLU A O 1
ATOM 716 N N . VAL A 1 100 ? -21.186 7.658 20.050 1.00 93.56 100 VAL A N 1
ATOM 717 C CA . VAL A 1 100 ? -21.587 6.252 20.013 1.00 93.56 100 VAL A CA 1
ATOM 718 C C . VAL A 1 100 ? -22.167 5.871 21.362 1.00 93.56 100 VAL A C 1
ATOM 720 O O . VAL A 1 100 ? -21.479 5.893 22.377 1.00 93.56 100 VAL A O 1
ATOM 723 N N . MET A 1 101 ? -23.440 5.481 21.365 1.00 92.56 101 MET A N 1
ATOM 724 C CA . MET A 1 101 ? -24.095 4.970 22.568 1.00 92.56 101 MET A CA 1
ATOM 725 C C . MET A 1 101 ? -23.470 3.645 23.020 1.00 92.56 101 MET A C 1
ATOM 727 O O . MET A 1 101 ? -22.941 2.872 22.212 1.00 92.56 101 MET A O 1
ATOM 731 N N . GLU A 1 102 ? -23.586 3.339 24.312 1.00 92.62 102 GLU A N 1
ATOM 732 C CA . GLU A 1 102 ? -23.099 2.077 24.864 1.00 92.62 102 GLU A CA 1
ATOM 733 C C . GLU A 1 102 ? -23.675 0.878 24.094 1.00 92.62 102 GLU A C 1
ATOM 735 O O . GLU A 1 102 ? -24.854 0.841 23.735 1.00 92.62 102 GLU A O 1
ATOM 740 N N . ARG A 1 103 ? -22.822 -0.109 23.800 1.00 91.38 103 ARG A N 1
ATOM 741 C CA . ARG A 1 103 ? -23.143 -1.341 23.057 1.00 91.38 103 ARG A CA 1
ATOM 742 C C . ARG A 1 103 ? -23.566 -1.130 21.598 1.00 91.38 103 ARG A C 1
ATOM 744 O O . ARG A 1 103 ? -23.721 -2.118 20.877 1.00 91.38 103 ARG A O 1
ATOM 751 N N . ARG A 1 104 ? -23.684 0.112 21.117 1.00 95.19 104 ARG A N 1
ATOM 752 C CA . ARG A 1 104 ? -23.965 0.432 19.710 1.00 95.19 104 ARG A CA 1
ATOM 753 C C . ARG A 1 104 ? -22.677 0.535 18.915 1.00 95.19 104 ARG A C 1
ATOM 755 O O . ARG A 1 104 ? -21.637 0.911 19.441 1.00 95.19 104 ARG A O 1
ATOM 762 N N . LYS A 1 105 ? -22.757 0.151 17.641 1.00 95.12 105 LYS A N 1
ATOM 763 C CA . LYS A 1 105 ? -21.645 0.220 16.693 1.00 95.12 105 LYS A CA 1
ATOM 764 C C . LYS A 1 105 ? -21.798 1.446 15.813 1.00 95.12 105 LYS A C 1
ATOM 766 O O . LYS A 1 105 ? -22.912 1.755 15.395 1.00 95.12 105 LYS A O 1
ATOM 771 N N . ALA A 1 106 ? -20.672 2.035 15.452 1.00 94.19 106 ALA A N 1
ATOM 772 C CA . ALA A 1 106 ? -20.593 2.963 14.351 1.00 94.19 106 ALA A CA 1
ATOM 773 C C . ALA A 1 106 ? -19.430 2.605 13.429 1.00 94.19 106 ALA A C 1
ATOM 775 O O . ALA A 1 106 ? -18.319 2.320 13.877 1.00 94.19 106 ALA A O 1
ATOM 776 N N . VAL A 1 107 ? -19.724 2.562 12.133 1.00 94.06 107 VAL A N 1
ATOM 777 C CA . VAL A 1 107 ? -18.763 2.193 11.095 1.00 94.06 107 VAL A CA 1
ATOM 778 C C . VAL A 1 107 ? -17.946 3.418 10.725 1.00 94.06 107 VAL A C 1
ATOM 780 O O . VAL A 1 107 ? -18.502 4.494 10.514 1.00 94.06 107 VAL A O 1
ATOM 783 N N . LEU A 1 108 ? -16.638 3.225 10.619 1.00 93.75 108 LEU A N 1
ATOM 784 C CA . LEU A 1 108 ? -15.717 4.220 10.105 1.00 93.75 108 LEU A CA 1
ATOM 785 C C . LEU A 1 108 ? -15.370 3.875 8.656 1.00 93.75 108 LEU A C 1
ATOM 787 O O . LEU A 1 108 ? -15.321 2.709 8.257 1.00 93.75 108 LEU A O 1
ATOM 791 N N . LYS A 1 109 ? -15.117 4.904 7.859 1.00 93.31 109 LYS A N 1
ATOM 792 C CA . LYS A 1 109 ? -14.591 4.790 6.502 1.00 93.31 109 LYS A CA 1
ATOM 793 C C . LYS A 1 109 ? -13.154 5.276 6.520 1.00 93.31 109 LYS A C 1
ATOM 795 O O . LYS A 1 109 ? -12.899 6.398 6.939 1.00 93.31 109 LYS A O 1
ATOM 800 N N . VAL A 1 110 ? -12.239 4.431 6.064 1.00 93.12 110 VAL A N 1
ATOM 801 C CA . VAL A 1 110 ? -10.838 4.789 5.844 1.00 93.12 110 VAL A CA 1
ATOM 802 C C . VAL A 1 110 ? -10.560 4.759 4.346 1.00 93.12 110 VAL A C 1
ATOM 804 O O . VAL A 1 110 ? -10.999 3.842 3.652 1.00 93.12 110 VAL A O 1
ATOM 807 N N . SER A 1 111 ? -9.872 5.776 3.842 1.00 92.56 111 SER A N 1
ATOM 808 C CA . SER A 1 111 ? -9.476 5.874 2.434 1.00 92.56 111 SER A CA 1
ATOM 809 C C . SER A 1 111 ? -8.110 6.526 2.308 1.00 92.56 111 SER A C 1
ATOM 811 O O . SER A 1 111 ? -7.738 7.334 3.159 1.00 92.56 111 SER A O 1
ATOM 813 N N . TRP A 1 112 ? -7.385 6.203 1.243 1.00 93.81 112 TRP A N 1
ATOM 814 C CA . TRP A 1 112 ? -6.051 6.730 0.982 1.00 93.81 112 TRP A CA 1
ATOM 815 C C . TRP A 1 112 ? -5.819 6.968 -0.512 1.00 93.81 112 TRP A C 1
ATOM 817 O O . TRP A 1 112 ? -6.612 6.526 -1.347 1.00 93.81 112 TRP A O 1
ATOM 827 N N . LYS A 1 113 ? -4.743 7.689 -0.844 1.00 92.31 113 LYS A N 1
ATOM 828 C CA . LYS A 1 113 ? -4.277 7.880 -2.223 1.00 92.31 113 LYS A CA 1
ATOM 829 C C . LYS A 1 113 ? -2.817 7.443 -2.380 1.00 92.31 113 LYS A C 1
ATOM 831 O O . LYS A 1 113 ? -2.019 7.830 -1.526 1.00 92.31 113 LYS A O 1
ATOM 836 N N . PRO A 1 114 ? -2.469 6.730 -3.469 1.00 90.00 114 PRO A N 1
ATOM 837 C CA . PRO A 1 114 ? -3.365 6.232 -4.527 1.00 90.00 114 PRO A CA 1
ATOM 838 C C . PRO A 1 114 ? -4.282 5.102 -4.021 1.00 90.00 114 PRO A C 1
ATOM 840 O O . PRO A 1 114 ? -3.918 4.377 -3.099 1.00 90.00 114 PRO A O 1
ATOM 843 N N . ALA A 1 115 ? -5.494 4.976 -4.571 1.00 87.44 115 ALA A N 1
ATOM 844 C CA . ALA A 1 115 ? -6.524 4.071 -4.033 1.00 87.44 115 ALA A CA 1
ATOM 845 C C . ALA A 1 115 ? -6.169 2.584 -4.216 1.00 87.44 115 ALA A C 1
ATOM 847 O O . ALA A 1 115 ? -6.661 1.719 -3.493 1.00 87.44 115 ALA A O 1
ATOM 848 N N . GLU A 1 116 ? -5.303 2.306 -5.184 1.00 81.69 116 GLU A N 1
ATOM 849 C CA . GLU A 1 116 ? -4.817 0.986 -5.565 1.00 81.69 116 GLU A CA 1
ATOM 850 C C . GLU A 1 116 ? -3.719 0.483 -4.622 1.00 81.69 116 GLU A C 1
ATOM 852 O O . GLU A 1 116 ? -3.457 -0.719 -4.567 1.00 81.69 116 GLU A O 1
ATOM 857 N N . ALA A 1 117 ? -3.084 1.382 -3.863 1.00 83.06 117 ALA A N 1
ATOM 858 C CA . ALA A 1 117 ? -2.076 1.005 -2.886 1.00 83.06 117 ALA A CA 1
ATOM 859 C C . ALA A 1 117 ? -2.685 0.141 -1.776 1.00 83.06 117 ALA A C 1
ATOM 861 O O . ALA A 1 117 ? -3.847 0.305 -1.393 1.00 83.06 117 ALA A O 1
ATOM 862 N N . LYS A 1 118 ? -1.873 -0.748 -1.202 1.00 82.12 118 LYS A N 1
ATOM 863 C CA . LYS A 1 118 ? -2.252 -1.560 -0.040 1.00 82.12 118 LYS A CA 1
ATOM 864 C C . LYS A 1 118 ? -1.356 -1.224 1.153 1.00 82.12 118 LYS A C 1
ATOM 866 O O . LYS A 1 118 ? -0.453 -1.993 1.472 1.00 82.12 118 LYS A O 1
ATOM 871 N N . PRO A 1 119 ? -1.578 -0.071 1.807 1.00 84.69 119 PRO A N 1
ATOM 872 C CA . PRO A 1 119 ? -0.726 0.358 2.900 1.00 84.69 119 PRO A CA 1
ATOM 873 C C . PRO A 1 119 ? -0.907 -0.506 4.142 1.00 84.69 119 PRO A C 1
ATOM 875 O O . PRO A 1 119 ? -2.000 -1.002 4.438 1.00 84.69 119 PRO A O 1
ATOM 878 N N . LEU A 1 120 ? 0.159 -0.583 4.934 1.00 84.12 120 LEU A N 1
ATOM 879 C CA . LEU A 1 120 ? 0.070 -1.056 6.304 1.00 84.12 120 LEU A CA 1
ATOM 880 C C . LEU A 1 120 ? -0.549 0.050 7.172 1.00 84.12 120 LEU A C 1
ATOM 882 O O . LEU A 1 120 ? 0.070 1.082 7.432 1.00 84.12 120 LEU A O 1
ATOM 886 N N . LEU A 1 121 ? -1.794 -0.161 7.606 1.00 89.06 121 LEU A N 1
ATOM 887 C CA . LEU A 1 121 ? -2.482 0.753 8.518 1.00 89.06 121 LEU A CA 1
ATOM 888 C C . LEU A 1 121 ? -2.125 0.425 9.965 1.00 89.06 121 LEU A C 1
ATOM 890 O O . LEU A 1 121 ? -2.452 -0.653 10.467 1.00 89.06 121 LEU A O 1
ATOM 894 N N . LEU A 1 122 ? -1.534 1.394 10.652 1.00 89.69 122 LEU A N 1
ATOM 895 C CA . LEU A 1 122 ? -1.253 1.320 12.077 1.00 89.69 122 LEU A CA 1
ATOM 896 C C . LEU A 1 122 ? -2.357 2.060 12.830 1.00 89.69 122 LEU A C 1
ATOM 898 O O . LEU A 1 122 ? -2.537 3.269 12.671 1.00 89.69 122 LEU A O 1
ATOM 902 N N . TRP A 1 123 ? -3.096 1.317 13.644 1.00 91.56 123 TRP A N 1
ATOM 903 C CA . TRP A 1 123 ? -4.188 1.841 14.456 1.00 91.56 123 TRP A CA 1
ATOM 904 C C . TRP A 1 123 ? -3.743 2.008 15.904 1.00 91.56 123 TRP A C 1
ATOM 906 O O . TRP A 1 123 ? -3.003 1.176 16.427 1.00 91.56 123 TRP A O 1
ATOM 916 N N . GLY A 1 124 ? -4.225 3.058 16.557 1.00 90.50 124 GLY A N 1
ATOM 917 C CA . GLY A 1 124 ? -3.963 3.320 17.966 1.00 90.50 124 GLY A CA 1
ATOM 918 C C . GLY A 1 124 ? -5.070 4.145 18.606 1.00 90.50 124 GLY A C 1
ATOM 919 O O . GLY A 1 124 ? -6.081 4.458 17.977 1.00 90.50 124 GLY A O 1
ATOM 920 N N . GLY A 1 125 ? -4.868 4.514 19.864 1.00 90.19 125 GLY A N 1
ATOM 921 C CA . GLY A 1 125 ? -5.770 5.400 20.581 1.00 90.19 125 GLY A CA 1
ATOM 922 C C . GLY A 1 125 ? -5.090 6.064 21.771 1.00 90.19 125 GLY A C 1
ATOM 923 O O . GLY A 1 125 ? -3.970 5.707 22.143 1.00 90.19 125 GLY A O 1
ATOM 924 N N . ALA A 1 126 ? -5.756 7.063 22.344 1.00 91.19 126 ALA A N 1
ATOM 925 C CA . ALA A 1 126 ? -5.310 7.706 23.577 1.00 91.19 126 ALA A CA 1
ATOM 926 C C . ALA A 1 126 ? -5.315 6.706 24.747 1.00 91.19 126 ALA A C 1
ATOM 928 O O . ALA A 1 126 ? -6.159 5.822 24.785 1.00 91.19 126 ALA A O 1
ATOM 929 N N . SER A 1 127 ? -4.411 6.845 25.720 1.00 91.62 127 SER A N 1
ATOM 930 C CA . SER A 1 127 ? -4.348 5.934 26.878 1.00 91.62 127 SER A CA 1
ATOM 931 C C . SER A 1 127 ? -5.728 5.718 27.526 1.00 91.62 127 SER A C 1
ATOM 933 O O . SER A 1 127 ? -6.434 6.688 27.805 1.00 91.62 127 SER A O 1
ATOM 935 N N . GLY A 1 128 ? -6.117 4.456 27.741 1.00 90.25 128 GLY A N 1
ATOM 936 C CA . GLY A 1 128 ? -7.414 4.085 28.320 1.00 90.25 128 GLY A CA 1
ATOM 937 C C . GLY A 1 128 ? -8.596 4.104 27.342 1.00 90.25 128 GLY A C 1
ATOM 938 O O . GLY A 1 128 ? -9.745 3.964 27.768 1.00 90.25 128 GLY A O 1
ATOM 939 N N . TRP A 1 129 ? -8.362 4.265 26.034 1.00 92.12 129 TRP A N 1
ATOM 940 C CA . TRP A 1 129 ? -9.429 4.226 25.027 1.00 92.12 129 TRP A CA 1
ATOM 941 C C . TRP A 1 129 ? -10.205 2.901 25.044 1.00 92.12 129 TRP A C 1
ATOM 943 O O . TRP A 1 129 ? -11.408 2.899 24.778 1.00 92.12 129 TRP A O 1
ATOM 953 N N . GLU A 1 130 ? -9.553 1.790 25.401 1.00 92.38 130 GLU A N 1
ATOM 954 C CA . GLU A 1 130 ? -10.132 0.443 25.433 1.00 92.38 130 GLU A CA 1
ATOM 955 C C . GLU A 1 130 ? -11.251 0.279 26.478 1.00 92.38 130 GLU A C 1
ATOM 957 O O . GLU A 1 130 ? -12.120 -0.598 26.338 1.00 92.38 130 GLU A O 1
ATOM 962 N N . ASP A 1 131 ? -11.249 1.124 27.512 1.00 93.44 131 ASP A N 1
ATOM 963 C CA . ASP A 1 131 ? -12.287 1.162 28.545 1.00 93.44 131 ASP A CA 1
ATOM 964 C C . ASP A 1 131 ? -13.547 1.881 28.047 1.00 93.44 131 ASP A C 1
ATOM 966 O O . ASP A 1 131 ? -14.665 1.542 28.443 1.00 93.44 131 ASP A O 1
ATOM 970 N N . ILE A 1 132 ? -13.375 2.859 27.152 1.00 94.31 132 ILE A N 1
ATOM 971 C CA . ILE A 1 132 ? -14.445 3.718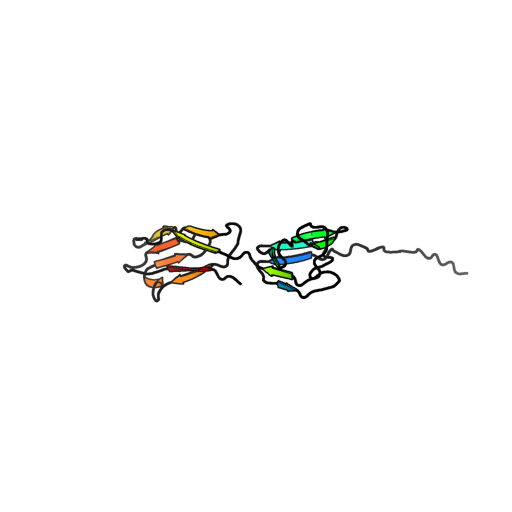 26.630 1.00 94.31 132 ILE A CA 1
ATOM 972 C C . ILE A 1 132 ? -15.064 3.099 25.377 1.00 94.31 132 ILE A C 1
ATOM 974 O O . ILE A 1 132 ? -16.292 3.048 25.250 1.00 94.31 132 ILE A O 1
ATOM 978 N N . VAL A 1 133 ? -14.245 2.570 24.465 1.00 94.88 133 VAL A N 1
ATOM 979 C CA . VAL A 1 133 ? -14.702 1.966 23.210 1.00 94.88 133 VAL A CA 1
ATOM 980 C C . VAL A 1 133 ? -13.999 0.645 22.916 1.00 94.88 133 VAL A C 1
ATOM 982 O O . VAL A 1 133 ? -12.835 0.424 23.217 1.00 94.88 133 VAL A O 1
ATOM 985 N N . PHE A 1 134 ? -14.718 -0.255 22.254 1.00 93.25 134 PHE A N 1
ATOM 986 C CA . PHE A 1 134 ? -14.111 -1.342 21.500 1.00 93.25 134 PHE A CA 1
ATOM 987 C C . PHE A 1 134 ? -13.887 -0.871 20.067 1.00 93.25 134 PHE A C 1
ATOM 989 O O . PHE A 1 134 ? -14.827 -0.399 19.427 1.00 93.25 134 PHE A O 1
ATOM 996 N N . PHE A 1 135 ? -12.688 -1.074 19.538 1.00 92.31 135 PHE A N 1
ATOM 997 C CA . PHE A 1 135 ? -12.351 -0.727 18.166 1.00 92.31 135 PHE A CA 1
ATOM 998 C C . PHE A 1 135 ? -11.959 -1.977 17.378 1.00 92.31 135 PHE A C 1
ATOM 1000 O O . PHE A 1 135 ? -11.172 -2.799 17.845 1.00 92.31 135 PHE A O 1
ATOM 1007 N N . LYS A 1 136 ? -12.513 -2.123 16.172 1.00 92.06 136 LYS A N 1
ATOM 1008 C CA . LYS A 1 136 ? -12.068 -3.117 15.195 1.00 92.06 136 LYS A CA 1
ATOM 1009 C C . LYS A 1 136 ? -11.309 -2.408 14.080 1.00 92.06 136 LYS A C 1
ATOM 1011 O O . LYS A 1 136 ? -11.914 -1.655 13.323 1.00 92.06 136 LYS A O 1
ATOM 1016 N N . ALA A 1 137 ? -10.023 -2.716 13.961 1.00 89.00 137 ALA A N 1
ATOM 1017 C CA . ALA A 1 137 ? -9.159 -2.264 12.877 1.00 89.00 137 ALA A CA 1
ATOM 1018 C C . ALA A 1 137 ? -9.439 -2.990 11.544 1.00 89.00 137 ALA A C 1
ATOM 1020 O O . ALA A 1 137 ? -10.083 -4.044 11.504 1.00 89.00 137 ALA A O 1
ATOM 1021 N N . GLY A 1 138 ? -8.903 -2.438 10.453 1.00 79.44 138 GLY A N 1
ATOM 1022 C CA . GLY A 1 138 ? -8.875 -3.063 9.125 1.00 79.44 138 GLY A CA 1
ATOM 1023 C C . GLY A 1 138 ? -9.627 -2.271 8.054 1.00 79.44 138 GLY A C 1
ATOM 1024 O O . GLY A 1 138 ? -9.901 -1.089 8.227 1.00 79.44 138 GLY A O 1
ATOM 1025 N N . LYS A 1 139 ? -9.966 -2.938 6.940 1.00 71.69 139 LYS A N 1
ATOM 1026 C CA . LYS A 1 139 ? -10.629 -2.332 5.762 1.00 71.69 139 LYS A CA 1
ATOM 1027 C C . LYS A 1 139 ? -12.056 -1.838 6.033 1.00 71.69 139 LYS A C 1
ATOM 1029 O O . LYS A 1 139 ? -12.527 -0.909 5.386 1.00 71.69 139 LYS A O 1
ATOM 1034 N N . HIS A 1 140 ? -12.739 -2.450 6.998 1.00 85.56 140 HIS 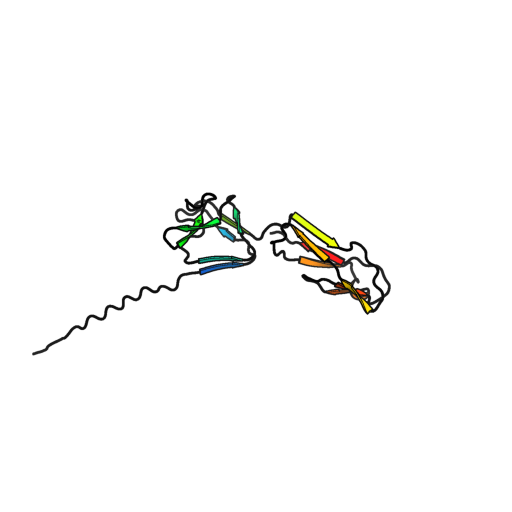A N 1
ATOM 1035 C CA . HIS A 1 140 ? -14.081 -2.056 7.437 1.00 85.56 140 HIS A CA 1
ATOM 1036 C C . HIS A 1 140 ? -14.060 -1.756 8.938 1.00 85.56 140 HIS A C 1
ATOM 1038 O O . HIS A 1 140 ? -14.581 -2.551 9.732 1.00 85.56 140 HIS A O 1
ATOM 1044 N N . PRO A 1 141 ? -13.382 -0.665 9.335 1.00 92.94 141 PRO A N 1
ATOM 1045 C CA . PRO A 1 141 ? -13.187 -0.363 10.735 1.00 92.94 141 PRO A CA 1
ATOM 1046 C C . PRO A 1 141 ? -14.503 0.060 11.387 1.00 92.94 141 PRO A C 1
ATOM 1048 O O . PRO A 1 141 ? -15.374 0.660 10.756 1.00 92.94 141 PRO A O 1
ATOM 1051 N N . TYR A 1 142 ? -14.669 -0.257 12.667 1.00 94.62 142 TYR A N 1
ATOM 1052 C CA . TYR A 1 142 ? -15.803 0.238 13.445 1.00 94.62 142 TYR A CA 1
ATOM 1053 C C . TYR A 1 142 ? -15.432 0.443 14.908 1.00 94.62 142 TYR A C 1
ATOM 1055 O O . TYR A 1 142 ? -14.594 -0.269 15.462 1.00 94.62 142 TYR A O 1
ATOM 1063 N N . VAL A 1 143 ? -16.135 1.371 15.547 1.00 94.94 143 VAL A N 1
ATOM 1064 C CA . VAL A 1 143 ? -16.102 1.607 16.993 1.00 94.94 143 VAL A CA 1
ATOM 1065 C C . VAL A 1 143 ? -17.402 1.122 17.629 1.00 94.94 143 VAL A C 1
ATOM 1067 O O . VAL A 1 143 ? -18.467 1.147 17.009 1.00 94.94 143 VAL A O 1
ATOM 1070 N N . ARG A 1 144 ? -17.331 0.644 18.869 1.00 96.00 144 ARG A N 1
ATOM 1071 C CA . ARG A 1 144 ? -18.494 0.281 19.683 1.00 96.00 144 ARG A CA 1
ATOM 1072 C C . ARG A 1 144 ? -18.338 0.855 21.083 1.00 96.00 144 ARG A C 1
ATOM 1074 O O . ARG A 1 144 ? -17.358 0.527 21.745 1.00 96.00 144 ARG A O 1
ATOM 1081 N N . GLY A 1 145 ? -19.314 1.629 21.549 1.00 95.12 145 GLY A N 1
ATOM 1082 C CA . GLY A 1 145 ? -19.290 2.201 22.898 1.00 95.12 145 GLY A CA 1
ATOM 1083 C C . GLY A 1 145 ? -19.275 1.117 23.982 1.00 95.12 145 GLY A C 1
ATOM 1084 O O . GLY A 1 145 ? -19.995 0.117 23.872 1.00 95.12 145 GLY A O 1
ATOM 1085 N N . ARG A 1 146 ? -18.451 1.299 25.015 1.00 94.88 146 ARG A N 1
ATOM 1086 C CA . ARG A 1 146 ? -18.362 0.434 26.206 1.00 94.88 146 ARG A CA 1
ATOM 1087 C C . ARG A 1 146 ? -18.727 1.170 27.486 1.00 94.88 146 ARG A C 1
ATOM 1089 O O . ARG A 1 146 ? -19.426 0.601 28.313 1.00 94.88 146 ARG A O 1
ATOM 1096 N N . LYS A 1 147 ? -18.257 2.406 27.633 1.00 94.25 147 LYS A N 1
ATOM 1097 C CA . LYS A 1 147 ? -18.467 3.244 28.813 1.00 94.25 147 LYS A CA 1
ATOM 1098 C C . LYS A 1 147 ? -18.575 4.702 28.378 1.00 94.25 147 LYS A C 1
ATOM 1100 O O . LYS A 1 147 ? -18.005 5.081 27.360 1.00 94.25 147 LYS A O 1
ATOM 1105 N N . ALA A 1 148 ? -19.303 5.510 29.144 1.00 92.50 148 ALA A N 1
ATOM 1106 C CA . ALA A 1 148 ? -19.342 6.952 28.928 1.00 92.50 148 ALA A CA 1
ATOM 1107 C C . ALA A 1 148 ? -17.941 7.567 29.099 1.00 92.50 148 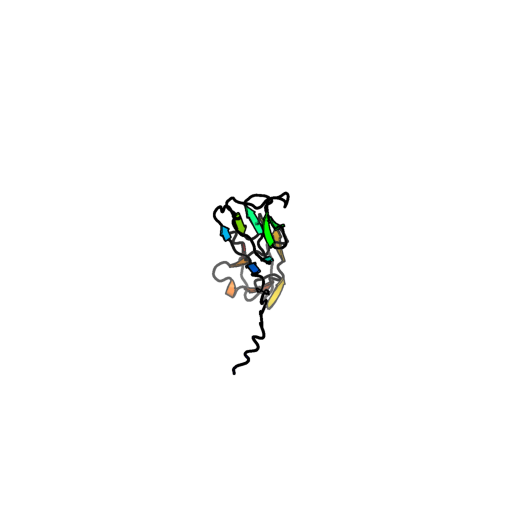ALA A C 1
ATOM 1109 O O . ALA A 1 148 ? -17.241 7.271 30.070 1.00 92.50 148 ALA A O 1
ATOM 1110 N N . GLY A 1 149 ? -17.551 8.417 28.153 1.00 93.06 149 GLY A N 1
ATOM 1111 C CA . GLY A 1 149 ? -16.258 9.090 28.115 1.00 93.06 149 GLY A CA 1
ATOM 1112 C C . GLY A 1 149 ? -15.947 9.611 26.713 1.00 93.06 149 GLY A C 1
ATOM 1113 O O . GLY A 1 149 ? -16.651 9.288 25.756 1.00 93.06 149 GLY A O 1
ATOM 1114 N N . GLU A 1 150 ? -14.885 10.401 26.599 1.00 94.38 150 GLU A N 1
ATOM 1115 C CA . GLU A 1 150 ? -14.349 10.883 25.325 1.00 94.38 150 GLU A CA 1
ATOM 1116 C C . GLU A 1 150 ? -12.968 10.266 25.098 1.00 94.38 150 GLU A C 1
ATOM 1118 O O . GLU A 1 150 ? -12.169 10.133 26.025 1.00 94.38 150 GLU A O 1
ATOM 1123 N N . THR A 1 151 ? -12.697 9.835 23.869 1.00 94.69 151 THR A N 1
ATOM 1124 C CA . THR A 1 151 ? -11.404 9.269 23.488 1.00 94.69 151 THR A CA 1
ATOM 1125 C C . THR A 1 151 ? -11.124 9.510 22.013 1.00 94.69 151 THR A C 1
ATOM 1127 O O . THR A 1 151 ? -12.035 9.808 21.239 1.00 94.69 151 THR A O 1
ATOM 1130 N N . THR A 1 152 ? -9.866 9.336 21.623 1.00 94.44 152 THR A N 1
ATOM 1131 C CA . THR A 1 152 ? -9.402 9.510 20.248 1.00 94.44 152 THR A CA 1
ATOM 1132 C C . THR A 1 152 ? -8.827 8.198 19.749 1.00 94.44 152 THR A C 1
ATOM 1134 O O . THR A 1 152 ? -7.954 7.621 20.395 1.00 94.44 152 THR A O 1
ATOM 1137 N N . ILE A 1 153 ? -9.290 7.760 18.579 1.00 92.25 153 ILE A N 1
ATOM 1138 C CA . ILE A 1 153 ? -8.682 6.677 17.804 1.00 92.25 153 ILE A CA 1
ATOM 1139 C C . ILE A 1 153 ? -7.868 7.314 16.686 1.00 92.25 153 ILE A C 1
ATOM 1141 O O . ILE A 1 153 ? -8.342 8.220 16.002 1.00 92.25 153 ILE A O 1
ATOM 1145 N N . THR A 1 154 ? -6.644 6.841 16.497 1.00 92.50 154 THR A N 1
ATOM 1146 C CA . THR A 1 154 ? -5.740 7.321 15.456 1.00 92.50 154 THR A CA 1
ATOM 1147 C C . THR A 1 154 ? -5.487 6.226 14.431 1.00 92.50 154 THR A C 1
ATOM 1149 O O . THR A 1 154 ? -5.440 5.035 14.745 1.00 92.50 154 THR A O 1
ATOM 1152 N N . VAL A 1 155 ? -5.322 6.643 13.180 1.00 93.06 155 VAL A N 1
ATOM 1153 C CA . VAL A 1 155 ? -4.837 5.798 12.093 1.00 93.06 155 VAL A CA 1
ATOM 1154 C C . VAL A 1 155 ? -3.691 6.522 11.413 1.00 93.06 155 VAL A C 1
ATOM 1156 O O . VAL A 1 155 ? -3.774 7.721 11.150 1.00 93.06 155 VAL A O 1
ATOM 1159 N N . ARG A 1 156 ? -2.611 5.798 11.148 1.00 91.44 156 ARG A N 1
ATOM 1160 C CA . ARG A 1 156 ? -1.467 6.289 10.382 1.00 91.44 156 ARG A CA 1
ATOM 1161 C C . ARG A 1 156 ? -1.023 5.228 9.388 1.00 91.44 156 ARG A C 1
ATOM 1163 O O . ARG A 1 156 ? -1.287 4.041 9.583 1.00 91.44 156 ARG A O 1
ATOM 1170 N N . VAL A 1 157 ? -0.352 5.671 8.337 1.00 89.62 157 VAL A N 1
ATOM 1171 C CA . VAL A 1 157 ? 0.305 4.796 7.367 1.00 89.62 157 VAL A CA 1
ATOM 1172 C C . VAL A 1 157 ? 1.800 4.836 7.634 1.00 89.62 157 VAL A C 1
ATOM 1174 O O . VAL A 1 157 ? 2.349 5.896 7.925 1.00 89.62 157 VAL A O 1
ATOM 1177 N N . GLU A 1 158 ? 2.440 3.680 7.537 1.00 81.81 158 GLU A N 1
ATOM 1178 C CA . GLU A 1 158 ? 3.889 3.583 7.433 1.00 81.81 158 GLU A CA 1
ATOM 1179 C C . GLU A 1 158 ? 4.261 3.527 5.947 1.00 81.81 158 GLU A C 1
ATOM 1181 O O . GLU A 1 158 ? 3.961 2.549 5.260 1.00 81.81 158 GLU A O 1
ATOM 1186 N N . ASN A 1 159 ? 4.834 4.624 5.448 1.00 73.56 159 ASN A N 1
ATOM 1187 C CA . ASN A 1 159 ? 5.548 4.639 4.172 1.00 73.56 159 ASN A CA 1
ATOM 1188 C C . ASN A 1 159 ? 6.990 4.166 4.440 1.00 73.56 159 ASN A C 1
ATOM 1190 O O . ASN A 1 159 ? 7.510 4.383 5.538 1.00 73.56 159 ASN A O 1
ATOM 1194 N N . TRP A 1 160 ? 7.618 3.519 3.460 1.00 61.50 160 TRP A N 1
ATOM 1195 C CA . TRP A 1 160 ? 8.931 2.872 3.590 1.00 61.50 160 TRP A CA 1
ATOM 1196 C C . TRP A 1 160 ? 10.032 3.627 2.846 1.00 61.50 160 TRP A C 1
ATOM 1198 O O . TRP A 1 160 ? 9.717 4.201 1.781 1.00 61.50 160 TRP A O 1
#

Secondary structure (DSSP, 8-state):
---------------PPPPEEEEES--EEE---TT-SS-SBSEEEEES-EEEESTT-EEEEETTEEEEE-TTSSSB--S-EEEEPPPP-EEEEE-SS----BT-EEE-EEEEESTT----EEEEESTTHHHHEEEE-SSS-EEEE-SS----EEEEE---